Protein AF-A0A3M4TYD3-F1 (afdb_monomer)

Mean predicted aligned error: 4.42 Å

pLDDT: mean 89.1, std 11.74, range [44.34, 97.12]

Secondary structure (DSSP, 8-state):
-------TTTHHHHT---SS------TTS-HHHHHHHHHHHTTTS------SSGGGTT-

Sequence (59 aa):
MPLMQWTEEQLPAIHSCAKKLLVQAFAGTGKTTTLVGYAEHNASVKMLYLCYNKAVEMA

InterPro domains:
  IPR014016 UvrD-like helicase, ATP-binding domain [PF00580] (6-37)
  IPR027417 P-loop containing nucleoside triphosphate hydrolase [G3DSA:3.40.50.300] (2-58)
  IPR027417 P-loop containing nucleoside triphosphate hydrolase [SSF52540] (4-55)

Foldseek 3Di:
DPPPDDDPLLVCLLPDPDPDDDRDADPPRCPLVSVVSNCVSVVVDDDDDDDPDCPSVVD

Organism: NCBI:txid264453

Structure (mmCIF, N/CA/C/O backbone):
data_AF-A0A3M4TYD3-F1
#
_entry.id   AF-A0A3M4TYD3-F1
#
loop_
_atom_site.group_PDB
_atom_site.id
_atom_site.type_symbol
_atom_site.label_atom_id
_atom_site.label_alt_id
_atom_site.label_comp_id
_atom_site.label_asym_id
_atom_site.label_entity_id
_atom_site.label_seq_id
_atom_site.pdbx_PDB_ins_code
_atom_site.Cartn_x
_atom_site.Cartn_y
_atom_site.Cartn_z
_atom_site.occupancy
_atom_site.B_iso_or_equiv
_atom_site.auth_seq_id
_atom_site.auth_comp_id
_atom_site.auth_asym_id
_atom_site.auth_atom_id
_atom_site.pdbx_PDB_model_num
ATOM 1 N N . MET A 1 1 ? 13.668 -12.294 5.498 1.00 44.34 1 MET A N 1
ATOM 2 C CA . MET A 1 1 ? 13.454 -11.351 4.379 1.00 44.34 1 MET A CA 1
ATOM 3 C C . MET A 1 1 ? 13.945 -9.990 4.844 1.00 44.34 1 MET A C 1
ATOM 5 O O . MET A 1 1 ? 13.776 -9.731 6.033 1.00 44.34 1 MET A O 1
ATOM 9 N N . PRO A 1 2 ? 14.605 -9.167 4.013 1.00 46.94 2 PRO A N 1
ATOM 10 C CA . PRO A 1 2 ? 14.948 -7.816 4.449 1.00 46.94 2 PRO A CA 1
ATOM 11 C C . PRO A 1 2 ? 13.646 -7.077 4.793 1.00 46.94 2 PRO A C 1
ATOM 13 O O . PRO A 1 2 ? 12.631 -7.313 4.134 1.00 46.94 2 PRO A O 1
ATOM 16 N N . LEU A 1 3 ? 13.648 -6.238 5.837 1.00 58.25 3 LEU A N 1
ATOM 17 C CA . LEU A 1 3 ? 12.536 -5.311 6.056 1.00 58.25 3 LEU A CA 1
ATOM 18 C C . LEU A 1 3 ? 12.356 -4.510 4.761 1.00 58.25 3 LEU A C 1
ATOM 20 O O . LEU A 1 3 ? 13.332 -3.945 4.266 1.00 58.25 3 LEU A O 1
ATOM 24 N N . MET A 1 4 ? 11.143 -4.481 4.200 1.00 66.81 4 MET A N 1
ATOM 25 C CA . MET A 1 4 ? 10.829 -3.535 3.131 1.00 66.81 4 MET A CA 1
ATOM 26 C C . MET A 1 4 ? 11.109 -2.133 3.669 1.00 66.81 4 MET A C 1
ATOM 28 O O . MET A 1 4 ? 10.442 -1.670 4.592 1.00 66.81 4 MET A O 1
ATOM 32 N N . GLN A 1 5 ? 12.138 -1.485 3.129 1.00 84.62 5 GLN A N 1
ATOM 33 C CA . GLN A 1 5 ? 12.459 -0.113 3.475 1.00 84.62 5 GLN A CA 1
ATOM 34 C C . GLN A 1 5 ? 11.775 0.799 2.460 1.00 84.62 5 GLN A C 1
ATOM 36 O O . GLN A 1 5 ? 12.152 0.843 1.290 1.00 84.62 5 GLN A O 1
ATOM 41 N N . TRP A 1 6 ? 10.733 1.486 2.918 1.00 92.56 6 TRP A N 1
ATOM 42 C CA . TRP A 1 6 ? 10.018 2.497 2.145 1.00 92.56 6 TRP A CA 1
ATOM 43 C C . TRP A 1 6 ? 10.917 3.705 1.879 1.00 92.56 6 TRP A C 1
ATOM 45 O O . TRP A 1 6 ? 11.707 4.089 2.745 1.00 92.56 6 TRP A O 1
ATOM 55 N N . THR A 1 7 ? 10.790 4.315 0.699 1.00 94.31 7 THR A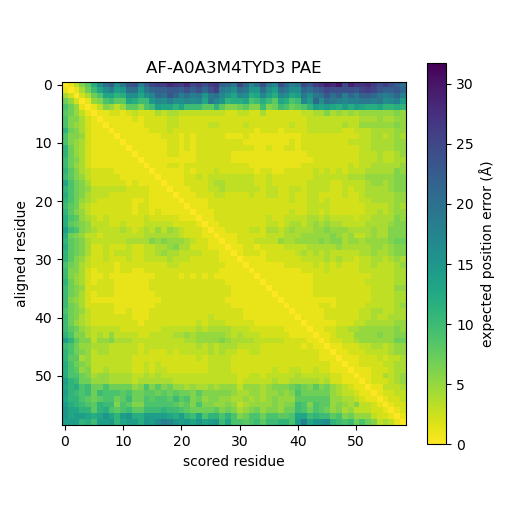 N 1
ATOM 56 C CA . THR A 1 7 ? 11.530 5.547 0.386 1.00 94.31 7 THR A CA 1
ATOM 57 C C . THR A 1 7 ? 10.895 6.762 1.060 1.00 94.31 7 THR A C 1
ATOM 59 O O . THR A 1 7 ? 9.717 6.740 1.434 1.00 94.31 7 THR A O 1
ATOM 62 N N . GLU A 1 8 ? 11.652 7.854 1.180 1.00 95.00 8 GLU A N 1
ATOM 63 C CA . GLU A 1 8 ? 11.162 9.111 1.758 1.00 95.00 8 GLU A CA 1
ATOM 64 C C . GLU A 1 8 ? 9.958 9.684 0.998 1.00 95.00 8 GLU A C 1
ATOM 66 O O . GLU A 1 8 ? 9.103 10.326 1.596 1.00 95.00 8 GLU A O 1
ATOM 71 N N . GLU A 1 9 ? 9.828 9.396 -0.296 1.00 94.81 9 GLU A N 1
ATOM 72 C CA . GLU A 1 9 ? 8.691 9.808 -1.122 1.00 94.81 9 GLU A CA 1
ATOM 73 C C . GLU A 1 9 ? 7.438 8.954 -0.882 1.00 94.81 9 GLU A C 1
ATOM 75 O O . GLU A 1 9 ? 6.316 9.429 -1.066 1.00 94.81 9 GLU A O 1
ATOM 80 N N . GLN A 1 10 ? 7.603 7.694 -0.466 1.00 96.19 10 GLN A N 1
ATOM 81 C CA . GLN A 1 10 ? 6.486 6.787 -0.189 1.00 96.19 10 GLN A CA 1
ATOM 82 C C . GLN A 1 10 ? 5.900 7.013 1.209 1.00 96.19 10 GLN A C 1
ATOM 84 O O . GLN A 1 10 ? 4.684 6.913 1.387 1.00 96.19 10 GLN A O 1
ATOM 89 N N . LEU A 1 11 ? 6.742 7.343 2.194 1.00 96.38 11 LEU A N 1
ATOM 90 C CA . LEU A 1 11 ? 6.340 7.500 3.597 1.00 96.38 11 LEU A CA 1
ATOM 91 C C . LEU A 1 11 ? 5.192 8.511 3.814 1.00 96.38 11 LEU A C 1
ATOM 93 O O . LEU A 1 11 ? 4.259 8.171 4.542 1.00 96.38 11 LEU A O 1
ATOM 97 N N . PRO A 1 12 ? 5.167 9.703 3.178 1.00 97.06 12 PRO A N 1
ATOM 98 C CA . PRO A 1 12 ? 4.057 10.643 3.317 1.00 97.06 12 PRO A CA 1
ATOM 99 C C . PRO A 1 12 ? 2.718 10.078 2.845 1.00 97.06 12 PRO A C 1
ATOM 101 O O . PRO A 1 12 ? 1.682 10.400 3.423 1.00 97.06 12 PRO A O 1
ATOM 104 N N . ALA A 1 13 ? 2.727 9.237 1.805 1.00 97.06 13 ALA A N 1
ATOM 105 C CA . ALA A 1 13 ? 1.520 8.572 1.335 1.00 97.06 13 ALA A CA 1
ATOM 106 C C . ALA A 1 13 ? 1.084 7.468 2.307 1.00 97.06 13 ALA A C 1
ATOM 108 O O . ALA A 1 13 ? -0.088 7.415 2.670 1.00 97.06 13 ALA A O 1
ATOM 109 N N . ILE A 1 14 ? 2.029 6.638 2.766 1.00 96.75 14 ILE A N 1
ATOM 110 C CA . ILE A 1 14 ? 1.789 5.514 3.688 1.00 96.75 14 ILE A CA 1
ATOM 111 C C . ILE A 1 14 ? 1.220 5.993 5.032 1.00 96.75 14 ILE A C 1
ATOM 113 O O . ILE A 1 14 ? 0.260 5.415 5.535 1.00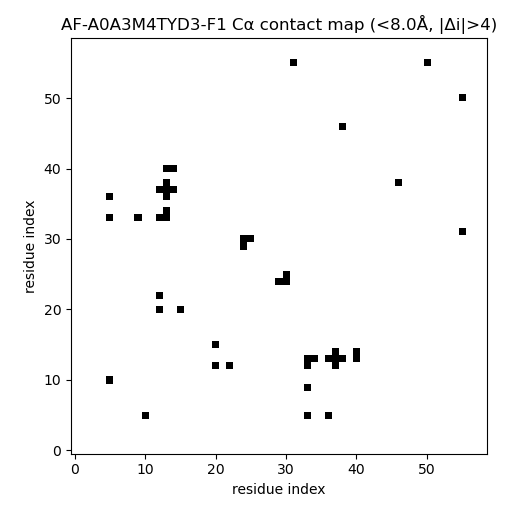 96.75 14 ILE A O 1
ATOM 117 N N . HIS A 1 15 ? 1.772 7.069 5.593 1.00 97.12 15 HIS A N 1
ATOM 118 C CA . HIS A 1 15 ? 1.371 7.613 6.896 1.00 97.12 15 HIS A CA 1
ATOM 119 C C . HIS A 1 15 ? 0.266 8.676 6.805 1.00 97.12 15 HIS A C 1
ATOM 121 O O . HIS A 1 15 ? -0.009 9.381 7.777 1.00 97.12 15 HIS A O 1
ATOM 127 N N . SER A 1 16 ? -0.347 8.859 5.634 1.00 96.62 16 SER A N 1
ATOM 128 C CA . SER A 1 16 ? -1.347 9.906 5.455 1.00 96.62 16 SER A CA 1
ATOM 129 C C . SER A 1 16 ? -2.647 9.585 6.192 1.00 96.62 16 SER A C 1
ATOM 131 O O . SER A 1 16 ? -3.301 8.580 5.918 1.00 96.62 16 SER A O 1
ATOM 133 N N . CYS A 1 17 ? -3.094 10.518 7.035 1.00 94.56 17 CYS A N 1
ATOM 134 C CA . CYS A 1 17 ? -4.435 10.513 7.632 1.00 94.56 17 CYS A CA 1
ATOM 135 C C . CYS A 1 17 ? -5.441 11.373 6.841 1.00 94.56 17 CYS A C 1
ATOM 137 O O . CYS A 1 17 ? -6.532 11.676 7.330 1.00 94.56 17 CYS A O 1
ATOM 139 N N . ALA A 1 18 ? -5.077 11.840 5.640 1.00 96.38 18 ALA A N 1
ATOM 140 C CA . ALA A 1 18 ? -5.941 12.702 4.844 1.00 96.38 18 ALA A CA 1
ATOM 1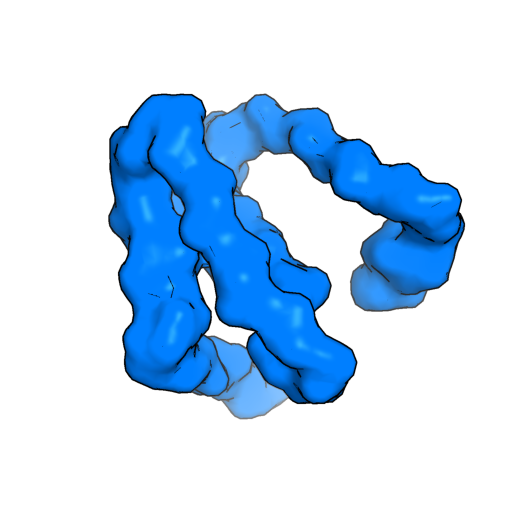41 C C . ALA A 1 18 ? -7.180 11.937 4.352 1.00 96.38 18 ALA A C 1
ATOM 143 O O . ALA A 1 18 ? -7.084 10.832 3.828 1.00 96.38 18 ALA A O 1
ATOM 144 N N . LYS A 1 19 ? -8.359 12.569 4.427 1.00 95.44 19 LYS A N 1
ATOM 145 C CA . LYS A 1 19 ? -9.615 11.981 3.917 1.00 95.44 19 LYS A CA 1
ATOM 146 C C . LYS A 1 19 ? -9.575 11.698 2.407 1.00 95.44 19 LYS A C 1
ATOM 148 O O . LYS A 1 19 ? -10.281 10.818 1.924 1.00 95.44 19 LYS A O 1
ATOM 153 N N . LYS A 1 20 ? -8.804 12.487 1.655 1.00 96.75 20 LYS A N 1
ATOM 154 C CA . LYS A 1 20 ? -8.535 12.294 0.227 1.00 96.75 20 LYS A CA 1
ATOM 155 C C . LYS A 1 20 ? -7.053 12.529 -0.013 1.00 96.75 20 LYS A C 1
ATOM 157 O O . LYS A 1 20 ? -6.542 13.586 0.349 1.00 96.75 20 LYS A O 1
ATOM 162 N N . LEU A 1 21 ? -6.404 11.564 -0.648 1.00 95.88 21 LEU A N 1
ATOM 163 C CA . LEU A 1 21 ? -4.992 11.605 -0.992 1.00 95.88 21 LEU A CA 1
ATOM 164 C C . LEU A 1 21 ? -4.843 11.351 -2.495 1.00 95.88 21 LEU A C 1
ATOM 166 O O . LEU A 1 21 ? -5.418 10.402 -3.023 1.00 95.88 21 LEU A O 1
ATOM 170 N N . LEU A 1 22 ? -4.072 12.198 -3.174 1.00 95.94 22 LEU A N 1
ATOM 171 C CA . LEU A 1 22 ? -3.637 11.981 -4.551 1.00 95.94 22 LEU A CA 1
ATOM 172 C C . LEU A 1 22 ? -2.138 11.690 -4.529 1.00 95.94 22 LEU A C 1
ATOM 174 O O . LEU A 1 22 ? -1.362 12.530 -4.084 1.00 95.94 22 LEU A O 1
ATOM 178 N N . VAL A 1 23 ? -1.740 10.520 -5.027 1.00 94.88 23 VAL A N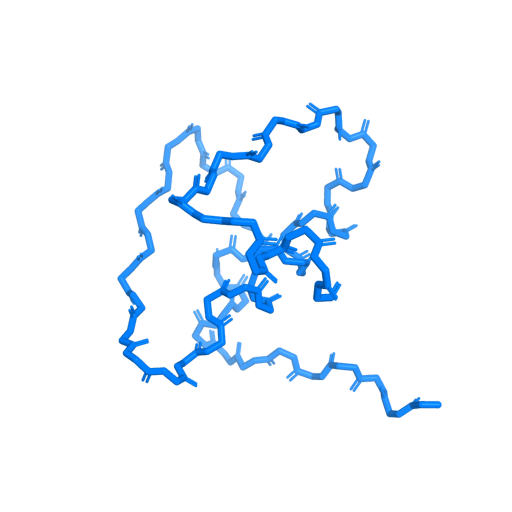 1
ATOM 179 C CA . VA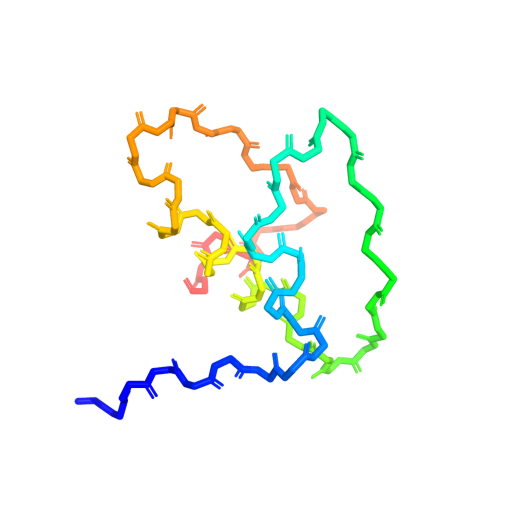L A 1 23 ? -0.331 10.123 -5.136 1.00 94.88 23 VAL A CA 1
ATOM 180 C C . VAL A 1 23 ? 0.052 10.078 -6.609 1.00 94.88 23 VAL A C 1
ATOM 182 O O . VAL A 1 23 ? -0.482 9.274 -7.374 1.00 94.88 23 VAL A O 1
ATOM 185 N N . GLN A 1 24 ? 0.975 10.945 -7.016 1.00 94.25 24 GLN A N 1
ATOM 186 C CA . GLN A 1 24 ? 1.544 10.922 -8.361 1.00 94.25 24 GLN A CA 1
ATOM 187 C C . GLN A 1 24 ? 2.754 9.992 -8.378 1.00 94.25 24 GLN A C 1
ATOM 189 O O . GLN A 1 24 ? 3.791 10.301 -7.802 1.00 94.25 24 GLN A O 1
ATOM 194 N N . ALA A 1 25 ? 2.618 8.847 -9.038 1.00 92.06 25 ALA A N 1
ATOM 195 C CA . ALA A 1 25 ? 3.657 7.829 -9.077 1.00 92.06 25 ALA A CA 1
ATOM 196 C C . ALA A 1 25 ? 3.914 7.370 -10.516 1.00 92.06 25 ALA A C 1
ATOM 198 O O . ALA A 1 25 ? 3.011 6.886 -11.207 1.00 92.06 25 ALA A O 1
ATOM 199 N N . PHE A 1 26 ? 5.160 7.507 -10.965 1.00 92.69 26 PHE A N 1
ATOM 200 C CA . PHE A 1 26 ? 5.583 7.147 -12.316 1.00 92.69 26 PHE A CA 1
ATOM 201 C C . PHE A 1 26 ? 5.701 5.625 -12.497 1.00 92.69 26 PHE A C 1
ATOM 203 O O . PHE A 1 26 ? 5.487 4.822 -11.580 1.00 92.69 26 PHE A O 1
ATOM 210 N N . ALA A 1 27 ? 5.984 5.179 -13.721 1.00 91.00 27 ALA A N 1
ATOM 211 C CA . ALA A 1 27 ? 6.295 3.774 -13.978 1.00 91.00 27 ALA A CA 1
ATOM 212 C C . ALA A 1 27 ? 7.505 3.337 -13.126 1.00 91.00 27 ALA A C 1
ATOM 214 O O . ALA A 1 27 ? 8.465 4.084 -12.987 1.00 91.00 27 ALA A O 1
ATOM 215 N N . GLY A 1 28 ? 7.437 2.151 -12.514 1.00 89.62 28 GLY A N 1
ATOM 216 C CA . GLY A 1 28 ? 8.533 1.615 -11.693 1.00 89.62 28 GLY A CA 1
ATOM 217 C C . GLY A 1 28 ? 8.715 2.214 -10.289 1.00 89.62 28 GLY A C 1
ATOM 218 O O . GLY A 1 28 ? 9.476 1.650 -9.516 1.00 89.62 28 GLY A O 1
ATOM 219 N N . THR A 1 29 ? 7.995 3.268 -9.885 1.00 92.25 29 THR A N 1
ATOM 220 C CA . THR A 1 29 ? 8.218 3.938 -8.578 1.00 92.25 29 THR A CA 1
ATOM 221 C C . THR A 1 29 ? 7.475 3.297 -7.396 1.00 92.25 29 THR A C 1
ATOM 223 O O . THR A 1 29 ? 7.086 3.977 -6.451 1.00 92.25 29 THR A O 1
ATOM 226 N N . GLY A 1 30 ? 7.192 1.994 -7.461 1.00 90.56 30 GLY A N 1
ATOM 227 C CA . GLY A 1 30 ? 6.632 1.263 -6.319 1.00 90.56 30 GLY A CA 1
ATOM 228 C C . GLY A 1 30 ? 5.182 1.594 -5.942 1.00 90.56 30 GLY A C 1
ATOM 229 O O . GLY A 1 30 ? 4.846 1.486 -4.774 1.00 90.56 30 GLY A O 1
ATOM 230 N N . LYS A 1 31 ? 4.307 1.953 -6.899 1.00 92.44 31 LYS A N 1
ATOM 231 C CA . LYS A 1 31 ? 2.858 2.205 -6.675 1.00 92.44 31 LYS A CA 1
ATOM 232 C C . LYS A 1 31 ? 2.178 1.152 -5.797 1.00 92.44 31 LYS A C 1
ATOM 234 O O . LYS A 1 31 ? 1.578 1.479 -4.779 1.00 92.44 31 LYS A O 1
ATOM 239 N N . THR A 1 32 ? 2.274 -0.110 -6.216 1.00 91.56 32 THR A N 1
ATOM 240 C CA . THR A 1 32 ? 1.676 -1.242 -5.501 1.00 91.56 32 THR A CA 1
ATOM 241 C C . THR A 1 32 ? 2.304 -1.390 -4.124 1.00 91.56 32 THR A C 1
ATOM 243 O O . THR A 1 32 ? 1.594 -1.538 -3.140 1.00 91.56 32 THR A O 1
ATOM 246 N N . THR A 1 33 ? 3.627 -1.262 -4.032 1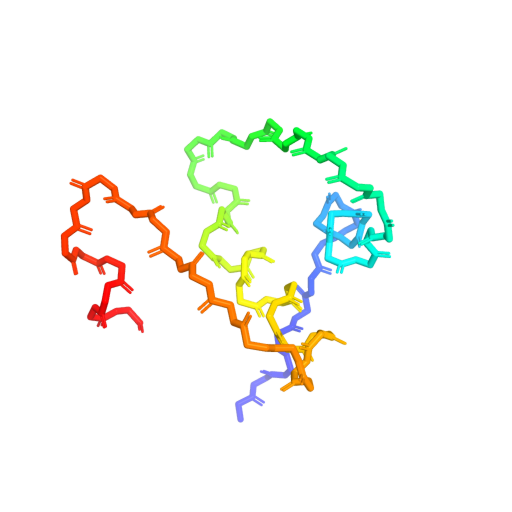.00 92.12 33 THR A N 1
ATOM 247 C CA . THR A 1 33 ? 4.367 -1.370 -2.774 1.00 92.12 33 THR A CA 1
ATOM 248 C C . THR A 1 33 ? 3.962 -0.262 -1.790 1.00 92.12 33 THR A C 1
ATOM 250 O O . THR A 1 33 ? 3.731 -0.544 -0.623 1.00 92.12 33 THR A O 1
ATOM 253 N N . THR A 1 34 ? 3.751 0.976 -2.251 1.00 94.69 34 THR A N 1
ATOM 254 C CA . THR A 1 34 ? 3.203 2.070 -1.428 1.00 94.69 34 THR A CA 1
ATOM 255 C C . THR A 1 34 ? 1.809 1.739 -0.890 1.00 94.69 34 THR A C 1
ATOM 257 O O . THR A 1 34 ? 1.520 2.032 0.266 1.00 94.69 34 THR A O 1
ATOM 260 N N . LEU A 1 35 ? 0.946 1.109 -1.696 1.00 92.94 35 LEU A N 1
ATOM 261 C CA . LEU A 1 35 ? -0.396 0.698 -1.265 1.00 92.94 35 LEU A CA 1
ATOM 262 C C . LEU A 1 35 ? -0.350 -0.453 -0.249 1.00 92.94 35 LEU A C 1
ATOM 264 O O . LEU A 1 35 ? -1.156 -0.456 0.678 1.00 92.94 35 LEU A O 1
ATOM 268 N N . VAL A 1 36 ? 0.618 -1.369 -0.369 1.00 91.94 36 VAL A N 1
ATOM 269 C CA . VAL A 1 36 ? 0.897 -2.398 0.650 1.00 91.94 36 VAL A CA 1
ATOM 270 C C . VAL A 1 36 ? 1.295 -1.743 1.970 1.00 91.94 36 VAL A C 1
ATOM 272 O O . VAL A 1 36 ? 0.640 -1.987 2.977 1.00 91.94 36 VAL A O 1
ATOM 275 N N . GLY A 1 37 ? 2.281 -0.838 1.963 1.00 93.69 37 GLY A N 1
ATOM 276 C CA . GLY A 1 37 ? 2.693 -0.125 3.176 1.00 93.69 37 GLY A CA 1
ATOM 277 C C . GLY A 1 37 ? 1.547 0.672 3.812 1.00 93.69 37 GLY A C 1
ATOM 278 O O . GLY A 1 37 ? 1.377 0.651 5.029 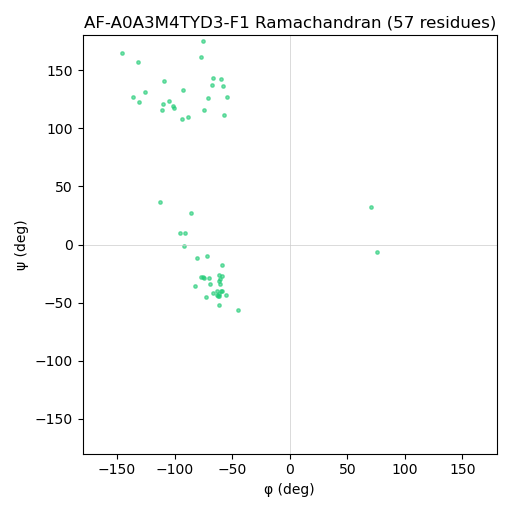1.00 93.69 37 GLY A O 1
ATOM 279 N N . TYR A 1 38 ? 0.706 1.323 2.998 1.00 95.19 38 TYR A N 1
ATOM 280 C CA . TYR A 1 38 ? -0.491 2.020 3.483 1.00 95.19 38 TYR A CA 1
ATOM 281 C C . TYR A 1 38 ? -1.484 1.066 4.166 1.00 95.19 38 TYR A C 1
ATOM 283 O O . TYR A 1 38 ? -2.030 1.397 5.221 1.00 95.19 38 TYR A O 1
ATOM 291 N N . ALA A 1 39 ? -1.712 -0.115 3.583 1.00 93.56 39 ALA A N 1
ATOM 292 C CA . ALA A 1 39 ? -2.590 -1.133 4.150 1.00 93.56 39 ALA A CA 1
ATOM 293 C C . ALA A 1 39 ? -2.030 -1.721 5.453 1.00 93.56 39 ALA A C 1
ATOM 295 O O . ALA A 1 39 ? -2.777 -1.866 6.418 1.00 93.56 39 ALA A O 1
ATOM 296 N N . GLU A 1 40 ? -0.723 -1.988 5.515 1.00 93.19 40 GLU A N 1
ATOM 297 C CA . GLU A 1 40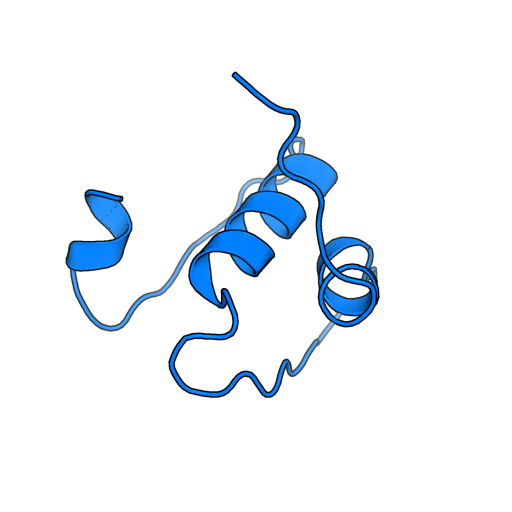 ? -0.039 -2.453 6.727 1.00 93.19 40 GLU A CA 1
ATOM 298 C C . GLU A 1 40 ? -0.117 -1.419 7.859 1.00 93.19 40 GLU A C 1
ATOM 300 O O . GLU A 1 40 ? -0.453 -1.764 8.992 1.00 93.19 40 GLU A O 1
ATOM 305 N N . HIS A 1 41 ? 0.118 -0.136 7.557 1.00 94.94 41 HIS A N 1
ATOM 306 C CA . HIS A 1 41 ? 0.006 0.952 8.535 1.00 94.94 41 HIS A CA 1
ATOM 307 C C . HIS A 1 41 ? -1.417 1.091 9.105 1.00 94.94 41 HIS A C 1
ATOM 309 O O . HIS A 1 41 ? -1.600 1.454 10.265 1.00 94.94 41 HIS A O 1
ATOM 315 N N . ASN A 1 42 ? -2.429 0.757 8.303 1.00 94.38 42 ASN A N 1
ATOM 316 C CA . ASN A 1 42 ? -3.844 0.859 8.650 1.00 94.38 42 ASN A CA 1
ATOM 317 C C . ASN A 1 42 ? -4.507 -0.529 8.765 1.00 94.38 42 ASN A C 1
ATOM 319 O O . ASN A 1 42 ? -5.676 -0.689 8.411 1.00 94.38 42 ASN A O 1
ATOM 323 N N . ALA A 1 43 ? -3.785 -1.534 9.275 1.00 93.94 43 ALA A N 1
ATOM 324 C CA . ALA A 1 43 ? -4.206 -2.944 9.268 1.00 93.94 43 ALA A CA 1
ATOM 325 C C . ALA A 1 43 ? -5.541 -3.241 9.985 1.00 93.94 43 ALA A C 1
ATOM 327 O O . ALA A 1 43 ? -6.146 -4.291 9.772 1.00 93.94 43 ALA A O 1
ATOM 328 N N . SER A 1 44 ? -6.024 -2.335 10.838 1.00 95.19 44 SER A N 1
ATOM 329 C CA . SER A 1 44 ? -7.324 -2.452 11.509 1.00 95.19 44 SER A CA 1
ATOM 330 C C . SER A 1 44 ? -8.514 -2.037 10.632 1.00 95.19 44 SER A C 1
ATOM 332 O O . SER A 1 44 ? -9.668 -2.278 10.997 1.00 95.19 44 SER A O 1
ATOM 334 N N . VAL A 1 45 ? -8.264 -1.411 9.480 1.00 93.88 45 VAL A N 1
ATOM 335 C CA . VAL A 1 45 ? -9.291 -0.858 8.596 1.00 93.88 45 VAL A CA 1
ATOM 336 C C . VAL A 1 45 ? -9.689 -1.884 7.539 1.00 93.88 45 VAL A C 1
ATOM 338 O O . VAL A 1 45 ? -8.852 -2.464 6.854 1.00 93.88 45 VAL A O 1
ATOM 341 N N . LYS A 1 46 ? -10.998 -2.069 7.337 1.00 95.38 46 LYS A N 1
ATOM 342 C CA . LYS A 1 46 ? -11.502 -2.823 6.181 1.00 95.38 46 LYS A CA 1
ATOM 343 C C . LYS A 1 46 ? -11.371 -1.968 4.925 1.00 95.38 46 LYS A C 1
ATOM 345 O O . LYS A 1 46 ? -12.024 -0.931 4.816 1.00 95.38 46 LYS A O 1
ATOM 350 N N . MET A 1 47 ? -10.548 -2.415 3.983 1.00 93.75 47 MET A N 1
ATOM 351 C CA . MET A 1 47 ? -10.241 -1.678 2.759 1.00 93.75 47 MET A CA 1
ATOM 352 C C . MET A 1 47 ? -10.865 -2.328 1.527 1.00 93.75 47 MET A C 1
ATOM 354 O O . MET A 1 47 ? -10.857 -3.548 1.383 1.00 93.75 47 MET A O 1
ATOM 358 N N . LEU A 1 48 ? -11.360 -1.494 0.612 1.00 93.81 48 LEU A N 1
ATOM 359 C CA . LEU A 1 48 ? -11.682 -1.891 -0.755 1.00 93.81 48 LEU A CA 1
ATOM 360 C C . LEU A 1 48 ? -10.552 -1.422 -1.668 1.00 93.81 48 LEU A C 1
ATOM 362 O O . LEU A 1 48 ? -10.315 -0.221 -1.793 1.00 93.81 48 LEU A O 1
ATOM 366 N N . TYR A 1 49 ? -9.892 -2.367 -2.330 1.00 91.06 49 TYR A N 1
ATOM 367 C CA . TYR A 1 49 ? -8.863 -2.074 -3.316 1.00 91.06 49 TYR A CA 1
ATOM 368 C C . TYR A 1 49 ? -9.435 -2.188 -4.731 1.00 91.06 49 TYR A C 1
ATOM 370 O O . TYR A 1 49 ? -9.878 -3.258 -5.144 1.00 91.06 49 TYR A O 1
ATOM 378 N N . LEU A 1 50 ? -9.434 -1.083 -5.477 1.00 92.44 50 LEU A N 1
ATOM 379 C CA . LEU A 1 50 ? -9.867 -1.053 -6.874 1.00 92.44 50 LEU A CA 1
ATOM 380 C C . LEU A 1 50 ? -8.646 -0.953 -7.781 1.00 92.44 50 LEU A C 1
ATOM 382 O O . LEU A 1 50 ? -7.851 -0.022 -7.670 1.00 92.44 50 LEU A O 1
ATOM 386 N N . CYS A 1 51 ? -8.514 -1.901 -8.701 1.00 91.06 51 CYS A N 1
ATOM 387 C CA . CYS A 1 51 ? -7.427 -1.940 -9.666 1.00 91.06 51 CYS A CA 1
ATOM 388 C C . CYS A 1 51 ? -7.954 -2.168 -11.080 1.00 91.06 51 CYS A C 1
ATOM 390 O O . CYS A 1 51 ? -9.052 -2.679 -11.284 1.00 91.06 51 CYS A O 1
ATOM 392 N N . TYR A 1 52 ? -7.156 -1.763 -12.067 1.00 90.25 52 TYR A N 1
ATOM 393 C CA . TYR A 1 52 ? -7.538 -1.869 -13.472 1.00 90.25 52 TYR A CA 1
ATOM 394 C C . TYR A 1 52 ? -7.474 -3.310 -14.001 1.00 90.25 52 TYR A C 1
ATOM 396 O O . TYR A 1 52 ? -8.195 -3.664 -14.928 1.00 90.25 52 TYR A O 1
ATOM 404 N N . ASN A 1 53 ? -6.601 -4.151 -13.438 1.00 88.56 53 ASN A N 1
ATOM 405 C CA . ASN A 1 53 ? -6.404 -5.526 -13.886 1.00 88.56 53 ASN A CA 1
ATOM 406 C C . ASN A 1 53 ? -6.073 -6.468 -12.718 1.00 88.56 53 ASN A C 1
ATOM 408 O O . ASN A 1 53 ? -5.680 -6.030 -11.639 1.00 88.56 53 ASN A O 1
ATOM 412 N N . LYS A 1 54 ? -6.190 -7.775 -12.973 1.00 86.31 54 LYS A N 1
ATOM 413 C CA . LYS A 1 54 ? -5.965 -8.837 -11.980 1.00 86.31 54 LYS A CA 1
ATOM 414 C C . LYS A 1 54 ? -4.506 -9.056 -11.584 1.00 86.31 54 LYS A C 1
ATOM 416 O O . LYS A 1 54 ? -4.256 -9.782 -10.631 1.00 86.31 54 LYS A O 1
ATOM 421 N N . ALA A 1 55 ? -3.538 -8.447 -12.270 1.00 80.81 55 ALA A N 1
ATOM 422 C CA . ALA A 1 55 ? -2.129 -8.677 -11.953 1.00 80.81 55 ALA A CA 1
ATOM 423 C C . ALA A 1 55 ? -1.783 -8.242 -10.519 1.00 80.81 55 ALA A C 1
ATOM 425 O O . ALA A 1 55 ? -0.869 -8.793 -9.924 1.00 80.81 55 ALA A O 1
ATOM 426 N N . VAL A 1 56 ? -2.536 -7.289 -9.956 1.00 76.31 56 VAL A N 1
ATOM 427 C CA . VAL A 1 56 ? -2.346 -6.831 -8.573 1.00 76.31 56 VAL A CA 1
ATOM 428 C C . VAL A 1 56 ? -2.869 -7.829 -7.536 1.00 76.31 56 VAL A C 1
ATOM 430 O O . VAL A 1 56 ? -2.345 -7.872 -6.434 1.00 76.31 56 VAL A O 1
ATOM 433 N N . GLU A 1 57 ? -3.872 -8.642 -7.874 1.00 74.88 57 GLU A N 1
ATOM 434 C CA . GLU A 1 57 ? -4.386 -9.698 -6.985 1.00 74.88 57 GLU A CA 1
ATOM 435 C C . GLU A 1 57 ? -3.377 -10.845 -6.822 1.00 74.88 57 GLU A C 1
ATOM 437 O O . GLU A 1 57 ? -3.352 -11.513 -5.797 1.00 74.88 57 GLU A O 1
ATOM 442 N N . MET A 1 58 ? -2.546 -11.074 -7.841 1.00 70.62 58 MET A N 1
ATOM 443 C CA . MET A 1 58 ? -1.571 -12.167 -7.883 1.00 70.62 58 MET A CA 1
ATOM 444 C C . MET A 1 58 ? -0.185 -11.779 -7.338 1.00 70.62 58 MET A C 1
ATOM 446 O O . MET A 1 58 ? 0.725 -12.608 -7.395 1.00 70.62 58 MET A O 1
ATOM 450 N N . ALA A 1 59 ? -0.011 -10.521 -6.919 1.00 61.12 59 ALA A N 1
ATOM 451 C CA . ALA A 1 59 ? 1.268 -9.926 -6.524 1.00 61.12 59 ALA A CA 1
ATOM 452 C C . ALA A 1 59 ? 1.587 -10.092 -5.033 1.00 61.12 59 ALA A C 1
ATOM 454 O O . ALA A 1 59 ? 0.651 -10.327 -4.237 1.00 61.12 59 ALA A O 1
#

Solvent-accessible surface area (backbone atoms only — not comparable to full-atom values): 4142 Å² total; per-residue (Å²): 129,79,79,87,77,77,51,84,81,40,46,63,65,31,71,52,85,60,96,74,81,87,82,91,67,63,89,90,64,45,63,68,58,38,51,49,49,28,45,62,72,42,64,89,58,91,79,86,87,88,70,97,58,69,71,68,79,77,102

Nearest PDB structures (foldseek):
  1qhh-assembly1_A  TM=8.239E-01  e=1.468E+00  Geobacillus stearoth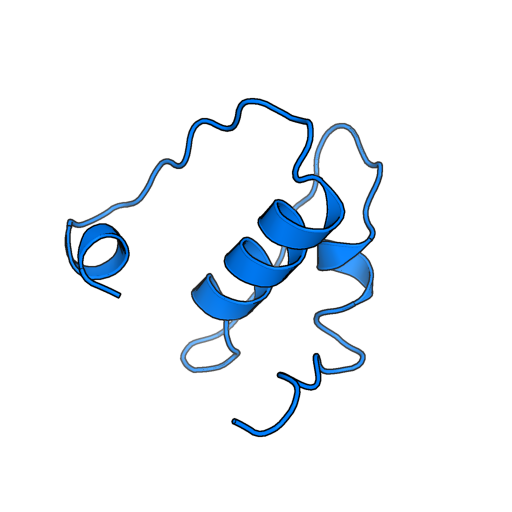ermophilus

Radius of gyration: 11.85 Å; Cα contacts (8 Å, |Δi|>4): 23; chains: 1; bounding box: 27×25×26 Å